Protein AF-A0A969XPC8-F1 (afdb_monomer)

Structure (mmCIF, N/CA/C/O backbone):
data_AF-A0A969XPC8-F1
#
_entry.id   AF-A0A969XPC8-F1
#
loop_
_atom_site.group_PDB
_atom_site.id
_atom_site.type_symbol
_atom_site.label_atom_id
_atom_site.label_alt_id
_atom_site.label_comp_id
_atom_site.label_asym_id
_atom_site.label_entity_id
_atom_site.label_seq_id
_atom_site.pdbx_PDB_ins_code
_atom_site.Cartn_x
_atom_site.Cartn_y
_atom_site.Cartn_z
_atom_site.occupancy
_atom_site.B_iso_or_equiv
_atom_site.auth_seq_id
_atom_site.auth_comp_id
_atom_site.auth_asym_id
_atom_site.auth_atom_id
_atom_site.pdbx_PDB_model_num
ATOM 1 N N . MET A 1 1 ? -9.403 -7.890 -17.486 1.00 43.25 1 MET A N 1
ATOM 2 C CA . MET A 1 1 ? -10.013 -6.846 -18.346 1.00 43.25 1 MET A CA 1
ATOM 3 C C . MET A 1 1 ? -9.196 -5.566 -18.208 1.00 43.25 1 MET A C 1
ATOM 5 O O . MET A 1 1 ? -8.615 -5.352 -17.155 1.00 43.25 1 MET A O 1
ATOM 9 N N . THR A 1 2 ? -9.080 -4.740 -19.251 1.00 42.78 2 THR A N 1
ATOM 10 C CA . THR A 1 2 ? -8.340 -3.467 -19.165 1.00 42.78 2 THR A CA 1
ATOM 11 C C . THR A 1 2 ? -9.312 -2.327 -18.900 1.00 42.78 2 THR A C 1
ATOM 13 O O . THR A 1 2 ? -10.214 -2.105 -19.703 1.00 42.78 2 THR A O 1
ATOM 16 N N . VAL A 1 3 ? -9.118 -1.600 -17.800 1.00 54.47 3 VAL A N 1
ATOM 17 C CA . VAL A 1 3 ? -9.907 -0.408 -17.456 1.00 54.47 3 VAL A CA 1
ATOM 18 C C . VAL A 1 3 ? -8.990 0.811 -17.534 1.00 54.47 3 VAL A C 1
ATOM 20 O O . VAL A 1 3 ? -7.872 0.789 -17.022 1.00 54.47 3 VAL A O 1
ATOM 23 N N . TRP A 1 4 ? -9.437 1.863 -18.218 1.00 44.00 4 TRP A N 1
ATOM 24 C CA . TRP A 1 4 ? -8.735 3.144 -18.246 1.00 44.00 4 TRP A CA 1
ATOM 25 C C . TRP A 1 4 ? -9.160 3.969 -17.032 1.00 44.00 4 TRP A C 1
ATOM 27 O O . TRP A 1 4 ? -10.349 4.238 -16.861 1.00 44.00 4 TRP A O 1
ATOM 37 N N . MET A 1 5 ? -8.203 4.364 -16.193 1.00 50.19 5 MET A N 1
ATOM 38 C CA . MET A 1 5 ? -8.463 5.230 -15.046 1.00 50.19 5 MET A CA 1
ATOM 39 C C . MET A 1 5 ? -7.825 6.602 -15.290 1.00 50.19 5 MET A C 1
ATOM 41 O O . MET A 1 5 ? -6.606 6.682 -15.469 1.00 50.19 5 MET A O 1
ATOM 45 N N . PRO A 1 6 ? -8.607 7.700 -15.279 1.00 39.56 6 PRO A N 1
ATOM 46 C CA . PRO A 1 6 ? -8.018 9.030 -15.317 1.00 39.56 6 PRO A CA 1
ATOM 47 C C . PRO A 1 6 ? -7.070 9.185 -14.118 1.00 39.56 6 PRO A C 1
ATOM 49 O O . PRO A 1 6 ? -7.451 8.849 -13.000 1.00 39.56 6 PRO A O 1
ATOM 52 N N . GLN A 1 7 ? -5.855 9.692 -14.368 1.00 48.03 7 GLN A N 1
ATOM 53 C CA . GLN A 1 7 ? -4.723 9.825 -13.422 1.00 48.03 7 GLN A CA 1
ATOM 54 C C . GLN A 1 7 ? -3.867 8.558 -13.189 1.00 48.03 7 GLN A C 1
ATOM 56 O O . GLN A 1 7 ? -2.806 8.670 -12.590 1.00 48.03 7 GLN A O 1
ATOM 61 N N . CYS A 1 8 ? -4.261 7.385 -13.705 1.00 45.06 8 CYS A N 1
ATOM 62 C CA . CYS A 1 8 ? -3.530 6.112 -13.537 1.00 45.06 8 CYS A CA 1
ATOM 63 C C . CYS A 1 8 ? -3.171 5.416 -14.861 1.00 45.06 8 CYS A C 1
ATOM 65 O O . CYS A 1 8 ? -2.749 4.265 -14.852 1.00 45.06 8 CYS A O 1
ATOM 67 N N . GLY A 1 9 ? -3.483 6.009 -16.014 1.00 57.56 9 GLY A N 1
ATOM 68 C CA . GLY A 1 9 ? -3.316 5.340 -17.304 1.00 57.56 9 GLY A CA 1
ATOM 69 C C . GLY A 1 9 ? -4.023 3.974 -17.389 1.00 57.56 9 GLY A C 1
ATOM 70 O O . GLY A 1 9 ? -5.213 3.838 -17.086 1.00 57.56 9 GLY A O 1
ATOM 71 N N . ARG A 1 10 ? -3.291 2.953 -17.857 1.00 53.56 10 ARG A N 1
ATOM 72 C CA . ARG A 1 10 ? -3.818 1.615 -18.169 1.00 53.56 10 ARG A CA 1
ATOM 73 C C . ARG A 1 10 ? -3.762 0.702 -16.940 1.00 53.56 10 ARG A C 1
ATOM 75 O O . ARG A 1 10 ? -2.682 0.479 -16.396 1.00 53.56 10 ARG A O 1
ATOM 82 N N . VAL A 1 11 ? -4.909 0.139 -16.550 1.00 57.69 11 VAL A N 1
ATOM 83 C CA . VAL A 1 11 ? -5.003 -0.857 -15.472 1.00 57.69 11 VAL A CA 1
ATOM 84 C C . VAL A 1 11 ? -5.184 -2.258 -16.051 1.00 57.69 11 VAL A C 1
ATOM 86 O O . VAL A 1 11 ? -6.058 -2.471 -16.895 1.00 57.69 11 VAL A O 1
ATOM 89 N N . HIS A 1 12 ? -4.386 -3.218 -15.586 1.00 61.59 12 HIS A N 1
ATOM 90 C CA . HIS A 1 12 ? -4.524 -4.638 -15.924 1.00 61.59 12 HIS A CA 1
ATOM 91 C C . HIS A 1 12 ? -4.857 -5.451 -14.670 1.00 61.59 12 HIS A C 1
ATOM 93 O O . HIS A 1 12 ? -4.221 -5.262 -13.638 1.00 61.59 12 HIS A O 1
ATOM 99 N N . ASP A 1 13 ? -5.828 -6.363 -14.742 1.00 59.22 13 ASP A N 1
ATOM 100 C CA . ASP A 1 13 ? -5.993 -7.370 -13.686 1.00 59.22 13 ASP A CA 1
ATOM 101 C C . ASP A 1 13 ? -4.754 -8.273 -13.675 1.00 59.22 13 ASP A C 1
ATOM 103 O O . ASP A 1 13 ? -4.367 -8.788 -14.726 1.00 59.22 13 ASP A O 1
ATOM 107 N N . ALA A 1 14 ? -4.124 -8.438 -12.513 1.00 62.00 14 ALA A N 1
ATOM 108 C CA . ALA A 1 14 ? -2.903 -9.224 -12.378 1.00 62.00 14 ALA A CA 1
ATOM 109 C C . ALA A 1 14 ? -3.122 -10.389 -11.417 1.00 62.00 14 ALA A C 1
ATOM 111 O O . ALA A 1 14 ? -2.658 -10.387 -10.277 1.00 62.00 14 ALA A O 1
ATOM 112 N N . THR A 1 15 ? -3.845 -11.394 -11.905 1.00 57.91 15 THR A N 1
ATOM 113 C CA . THR A 1 15 ? -4.055 -12.662 -11.199 1.00 57.91 15 THR A CA 1
ATOM 114 C C . THR A 1 15 ? -2.727 -13.360 -10.880 1.00 57.91 15 THR A C 1
ATOM 116 O O . THR A 1 15 ? -2.625 -14.022 -9.854 1.00 57.91 15 THR A O 1
ATOM 119 N N . ASP A 1 16 ? -1.688 -13.137 -11.693 1.00 59.22 16 ASP A N 1
ATOM 120 C CA . ASP A 1 16 ? -0.348 -13.700 -11.482 1.00 59.22 16 ASP A CA 1
ATOM 121 C C . ASP A 1 16 ? 0.283 -13.221 -10.161 1.00 59.22 16 ASP A C 1
ATOM 123 O O . ASP A 1 16 ? 0.895 -14.001 -9.441 1.00 59.22 16 ASP A O 1
ATOM 127 N N . VAL A 1 17 ? 0.056 -11.960 -9.768 1.00 61.50 17 VAL A N 1
ATOM 128 C CA . VAL A 1 17 ? 0.650 -11.394 -8.540 1.00 61.50 17 VAL A CA 1
ATOM 129 C C . VAL A 1 17 ? 0.060 -12.033 -7.280 1.00 61.50 17 VAL A C 1
ATOM 131 O O . VAL A 1 17 ? 0.755 -12.181 -6.282 1.00 61.50 17 VAL A O 1
ATOM 134 N N . LEU A 1 18 ? -1.205 -12.458 -7.326 1.00 63.59 18 LEU A N 1
ATOM 135 C CA . LEU A 1 18 ? -1.862 -13.129 -6.198 1.00 63.59 18 LEU A CA 1
ATOM 136 C C . LEU A 1 18 ? -1.283 -14.514 -5.898 1.00 63.59 18 LEU A C 1
ATOM 138 O O . LEU A 1 18 ? -1.453 -15.000 -4.784 1.00 63.59 18 LEU A O 1
ATOM 142 N N . SER A 1 19 ? -0.653 -15.159 -6.881 1.00 68.44 19 SER A N 1
ATOM 143 C CA . SER A 1 19 ? -0.138 -16.524 -6.719 1.00 68.44 19 SER A CA 1
ATOM 144 C C . SER A 1 19 ? 1.281 -16.545 -6.145 1.00 68.44 19 SER A C 1
ATOM 146 O O . SER A 1 19 ? 1.639 -17.496 -5.456 1.00 68.44 19 SER A O 1
ATOM 148 N N . ASP A 1 20 ? 2.059 -15.487 -6.396 1.00 79.19 20 ASP A N 1
ATOM 149 C CA . ASP A 1 20 ? 3.486 -15.417 -6.057 1.00 79.19 20 ASP A CA 1
ATOM 150 C C . ASP A 1 20 ? 3.800 -14.526 -4.840 1.00 79.19 20 ASP A C 1
ATOM 152 O O . ASP A 1 20 ? 4.912 -14.589 -4.311 1.00 79.19 20 ASP A O 1
ATOM 156 N N . VAL A 1 21 ? 2.847 -13.698 -4.392 1.00 86.50 21 VAL A N 1
ATOM 157 C CA . VAL A 1 21 ? 3.050 -12.717 -3.312 1.00 86.50 21 VAL A CA 1
ATOM 158 C C . VAL A 1 21 ? 2.128 -12.993 -2.132 1.00 86.50 21 VAL A C 1
ATOM 160 O O . VAL A 1 21 ? 0.905 -13.019 -2.258 1.00 86.50 21 VAL A O 1
ATOM 163 N N . GLU A 1 22 ? 2.717 -13.116 -0.948 1.00 91.12 22 GLU A N 1
ATOM 164 C CA . GLU A 1 22 ? 1.984 -13.152 0.312 1.00 91.12 22 GLU A CA 1
ATOM 165 C C . GLU A 1 22 ? 1.652 -11.724 0.777 1.00 91.12 22 GLU A C 1
ATOM 167 O O . GLU A 1 22 ? 2.543 -10.906 1.006 1.00 91.12 22 GLU A O 1
ATOM 172 N N . PHE A 1 23 ? 0.364 -11.409 0.938 1.00 91.88 23 PHE A N 1
ATOM 173 C CA . PHE A 1 23 ? -0.091 -10.088 1.380 1.00 91.88 23 PHE A CA 1
ATOM 174 C C . PHE A 1 23 ? -0.400 -10.067 2.877 1.00 91.88 23 PHE A C 1
ATOM 176 O O . PHE A 1 23 ? -1.347 -10.706 3.336 1.00 91.88 23 PHE A O 1
ATOM 183 N N . VAL A 1 24 ? 0.341 -9.252 3.628 1.00 94.12 24 VAL A N 1
ATOM 184 C CA . VAL A 1 24 ? 0.120 -9.050 5.065 1.00 94.12 24 VAL A CA 1
ATOM 185 C C . VAL A 1 24 ? -0.585 -7.714 5.270 1.00 94.12 24 VAL A C 1
ATOM 187 O O . VAL A 1 24 ? 0.048 -6.656 5.285 1.00 94.12 24 VAL A O 1
ATOM 190 N N . VAL A 1 25 ? -1.913 -7.761 5.411 1.00 94.19 25 VAL A N 1
ATOM 191 C CA . VAL A 1 25 ? -2.752 -6.569 5.614 1.00 94.19 25 VAL A CA 1
ATOM 192 C C . VAL A 1 25 ? -3.446 -6.620 6.979 1.00 94.19 25 VAL A C 1
ATOM 194 O O . VAL A 1 25 ? -4.408 -7.383 7.131 1.00 94.19 25 VAL A O 1
ATOM 197 N N . PRO A 1 26 ? -3.004 -5.803 7.951 1.00 93.31 26 PRO A N 1
ATOM 198 C CA . PRO A 1 26 ? -3.682 -5.645 9.235 1.00 93.31 26 PRO A CA 1
ATOM 199 C C . PRO A 1 26 ? -5.083 -5.025 9.099 1.00 93.31 26 PRO A C 1
ATOM 201 O O . PRO A 1 26 ? -5.356 -4.278 8.154 1.00 93.31 26 PRO A O 1
ATOM 204 N N . ASP A 1 27 ? -5.961 -5.293 10.066 1.00 93.06 27 ASP A N 1
ATOM 205 C CA . ASP A 1 27 ? -7.355 -4.823 10.037 1.00 93.06 27 ASP A CA 1
ATOM 206 C C . ASP A 1 27 ? -7.471 -3.293 10.039 1.00 93.06 27 ASP A C 1
ATOM 208 O O . ASP A 1 27 ? -8.286 -2.736 9.307 1.00 93.06 27 ASP A O 1
ATOM 212 N N . ASP A 1 28 ? -6.605 -2.590 10.773 1.00 93.75 28 ASP A N 1
ATOM 213 C CA . ASP A 1 28 ? -6.613 -1.123 10.824 1.00 93.75 28 ASP A CA 1
ATOM 214 C C . ASP A 1 28 ? -6.280 -0.483 9.464 1.00 93.75 28 ASP A C 1
ATOM 216 O O . ASP A 1 28 ? -6.818 0.571 9.116 1.00 93.75 28 ASP A O 1
ATOM 220 N N . VAL A 1 29 ? -5.443 -1.137 8.654 1.00 94.50 29 VAL A N 1
ATOM 221 C CA . VAL A 1 29 ? -5.184 -0.747 7.265 1.00 94.50 29 VAL A CA 1
ATOM 222 C C . VAL A 1 29 ? -6.423 -0.991 6.407 1.00 94.50 29 VAL A C 1
ATOM 224 O O . VAL A 1 29 ? -6.793 -0.103 5.634 1.00 94.50 29 VAL A O 1
ATOM 227 N N . ARG A 1 30 ? -7.094 -2.144 6.545 1.00 94.12 30 ARG A N 1
ATOM 228 C CA . ARG A 1 30 ? -8.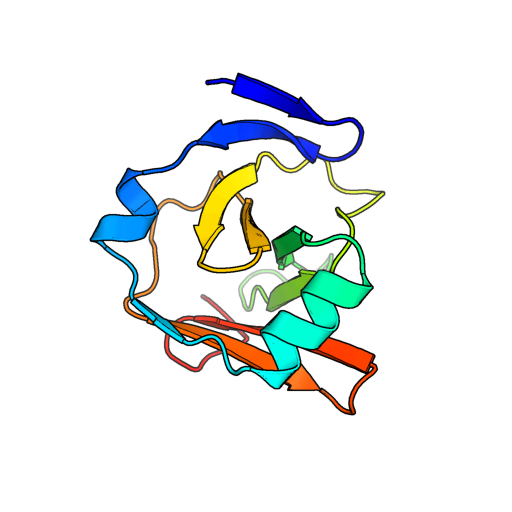322 -2.447 5.784 1.00 94.12 30 ARG A CA 1
ATOM 229 C C . ARG A 1 30 ? -9.418 -1.432 6.082 1.00 94.12 30 ARG A C 1
ATOM 231 O O . ARG A 1 30 ? -9.974 -0.849 5.153 1.00 94.12 30 ARG A O 1
ATOM 238 N N . GLU A 1 31 ? -9.676 -1.168 7.358 1.00 93.25 31 GLU A N 1
ATOM 239 C CA . GLU A 1 31 ? -10.650 -0.173 7.811 1.00 93.25 31 GLU A CA 1
ATOM 240 C C . GLU A 1 31 ? -10.310 1.223 7.286 1.00 93.25 31 GLU A C 1
ATOM 242 O O . GLU A 1 31 ? -11.175 1.925 6.755 1.00 93.25 31 GLU A O 1
ATOM 247 N N . PHE A 1 32 ? -9.036 1.620 7.377 1.00 94.06 32 PHE A N 1
ATOM 248 C CA . PHE A 1 32 ? -8.587 2.909 6.870 1.00 94.06 32 PHE A CA 1
ATOM 249 C C . PHE A 1 32 ? -8.809 3.028 5.358 1.00 94.06 32 PHE A C 1
ATOM 251 O O . PHE A 1 32 ? -9.333 4.042 4.897 1.00 94.06 32 PHE A O 1
ATOM 258 N N . VAL A 1 33 ? -8.445 2.013 4.571 1.00 94.62 33 VAL A N 1
ATOM 259 C CA . VAL A 1 33 ? -8.629 2.028 3.112 1.00 94.62 33 VAL A CA 1
ATOM 260 C C . VAL A 1 33 ? -10.114 2.028 2.748 1.00 94.62 33 VAL A C 1
ATOM 262 O O . VAL A 1 33 ? -10.525 2.816 1.892 1.00 94.62 33 VAL A O 1
ATOM 265 N N . ALA A 1 34 ? -10.934 1.222 3.424 1.00 92.88 34 ALA A N 1
ATOM 266 C CA . ALA A 1 34 ? -12.382 1.193 3.233 1.00 92.88 34 ALA A CA 1
ATOM 267 C C . ALA A 1 34 ? -13.008 2.576 3.481 1.00 92.88 34 ALA A C 1
ATOM 269 O O . ALA A 1 34 ? -13.729 3.090 2.622 1.00 92.88 34 ALA A O 1
ATOM 270 N N . ALA A 1 35 ? -12.637 3.238 4.582 1.00 93.06 35 ALA A N 1
ATOM 271 C CA . ALA A 1 35 ? -13.083 4.595 4.904 1.00 93.06 35 ALA A CA 1
ATOM 272 C C . ALA A 1 35 ? -12.655 5.650 3.862 1.00 93.06 35 ALA A C 1
ATOM 274 O O . ALA A 1 35 ? -13.275 6.708 3.759 1.00 93.06 35 ALA A O 1
ATOM 275 N N . HIS A 1 36 ? -11.621 5.365 3.063 1.00 92.94 36 HIS A N 1
ATOM 276 C CA . HIS A 1 36 ? -11.087 6.258 2.030 1.00 92.94 36 HIS A CA 1
ATOM 277 C C . HIS A 1 36 ? -11.438 5.827 0.596 1.00 92.94 36 HIS A C 1
ATOM 279 O O . HIS A 1 36 ? -10.815 6.291 -0.362 1.00 92.94 36 HIS A O 1
ATOM 285 N N . GLY A 1 37 ? -12.469 4.995 0.425 1.00 92.56 37 GLY A N 1
ATOM 286 C CA . GLY A 1 37 ? -13.002 4.625 -0.888 1.00 92.56 37 GLY A CA 1
ATOM 287 C C . GLY A 1 37 ? -12.482 3.298 -1.436 1.00 92.56 37 GLY A C 1
ATOM 288 O O . GLY A 1 37 ? -12.536 3.097 -2.651 1.00 92.56 37 GLY A O 1
ATOM 289 N N . GLY A 1 38 ? -11.973 2.426 -0.560 1.00 94.12 38 GLY A N 1
ATOM 290 C CA . GLY A 1 38 ? -11.740 1.006 -0.839 1.00 94.12 38 GLY A CA 1
ATOM 291 C C . GLY A 1 38 ? -10.615 0.719 -1.828 1.00 94.12 38 GLY A C 1
ATOM 292 O O . GLY A 1 38 ? -10.597 -0.351 -2.429 1.00 94.12 38 GLY A O 1
ATOM 293 N N . ARG A 1 39 ? -9.703 1.673 -2.042 1.00 94.81 39 ARG A N 1
ATOM 294 C CA . ARG A 1 39 ? -8.613 1.558 -3.017 1.00 94.81 39 ARG A CA 1
ATOM 295 C C . ARG A 1 39 ? -7.292 1.976 -2.398 1.00 94.81 39 ARG A C 1
ATOM 297 O O . ARG A 1 39 ? -7.222 3.014 -1.739 1.00 94.81 39 ARG A O 1
ATOM 304 N N . LEU A 1 40 ? -6.250 1.196 -2.650 1.00 94.50 40 LEU A N 1
ATOM 305 C CA . LEU A 1 40 ? -4.881 1.494 -2.248 1.00 94.50 40 LEU A CA 1
ATOM 306 C C . LEU A 1 40 ? -3.969 1.411 -3.468 1.00 94.50 40 LEU A C 1
ATOM 308 O O . LEU A 1 40 ? -3.955 0.407 -4.165 1.00 94.50 40 LEU A O 1
ATOM 312 N N . PHE A 1 41 ? -3.198 2.459 -3.713 1.00 92.88 41 PHE A N 1
ATOM 313 C CA . PHE A 1 41 ? -2.206 2.541 -4.775 1.00 92.88 41 PHE A CA 1
ATOM 314 C C . PHE A 1 41 ? -0.828 2.419 -4.153 1.00 92.88 41 PHE A C 1
ATOM 316 O O . PHE A 1 41 ? -0.542 3.130 -3.191 1.00 92.88 41 PHE A O 1
ATOM 323 N N . VAL A 1 42 ? 0.011 1.551 -4.708 1.00 91.69 42 VAL A N 1
ATOM 324 C CA . VAL A 1 42 ? 1.407 1.387 -4.310 1.00 91.69 42 VAL A CA 1
ATOM 325 C C . VAL A 1 42 ? 2.288 1.507 -5.534 1.00 91.69 42 VAL A C 1
ATOM 327 O O . VAL A 1 42 ? 2.050 0.853 -6.551 1.00 91.69 42 VAL A O 1
ATOM 330 N N . TRP A 1 43 ? 3.310 2.344 -5.440 1.00 89.50 43 TRP A N 1
ATOM 331 C CA . TRP A 1 43 ? 4.258 2.538 -6.522 1.00 89.50 43 TRP A CA 1
ATOM 332 C C . TRP A 1 43 ? 5.654 2.794 -5.997 1.00 89.50 43 TRP A C 1
ATOM 334 O O . TRP A 1 43 ? 5.870 3.171 -4.846 1.00 89.50 43 TRP A O 1
ATOM 344 N N . VAL A 1 44 ? 6.607 2.601 -6.894 1.00 84.19 44 VAL A N 1
ATOM 345 C CA . VAL A 1 44 ? 7.999 2.913 -6.643 1.00 84.19 44 VAL A CA 1
ATOM 346 C C . VAL A 1 44 ? 8.231 4.374 -6.996 1.00 84.19 44 VAL A C 1
ATOM 348 O O . VAL A 1 44 ? 7.938 4.824 -8.104 1.00 84.19 44 VAL A O 1
ATOM 351 N N . TRP A 1 45 ? 8.732 5.134 -6.033 1.00 80.44 45 TRP A N 1
ATOM 352 C CA . TRP A 1 45 ? 9.069 6.537 -6.188 1.00 80.44 45 TRP A CA 1
ATOM 353 C C . TRP A 1 45 ? 10.583 6.725 -6.138 1.00 80.44 45 TRP A C 1
ATOM 355 O O . TRP A 1 45 ? 11.249 6.289 -5.197 1.00 80.44 45 TRP A O 1
ATOM 365 N N . LEU A 1 46 ? 11.122 7.398 -7.156 1.00 73.62 46 LEU A N 1
ATOM 366 C CA . LEU A 1 46 ? 12.506 7.860 -7.178 1.00 73.62 46 LEU A CA 1
ATOM 367 C C . LEU A 1 46 ? 12.517 9.380 -6.993 1.00 73.62 46 LEU A C 1
ATOM 369 O O . LEU A 1 46 ? 11.935 10.095 -7.819 1.00 73.62 46 LEU A O 1
ATOM 373 N N . PRO A 1 47 ? 13.187 9.901 -5.954 1.00 66.50 47 PRO A N 1
ATOM 374 C CA . PRO A 1 47 ? 13.417 11.328 -5.851 1.00 66.50 47 PRO A CA 1
ATOM 375 C C . PRO A 1 47 ? 14.300 11.810 -7.019 1.00 66.50 47 PRO A C 1
ATOM 377 O O . PRO A 1 47 ? 15.304 11.167 -7.340 1.00 66.50 47 PRO A O 1
ATOM 380 N N . PRO A 1 48 ? 13.985 12.956 -7.647 1.00 67.38 48 PRO A N 1
ATOM 381 C CA . PRO A 1 48 ? 14.839 13.521 -8.684 1.00 67.38 48 PRO A CA 1
ATOM 382 C C . PRO A 1 48 ? 16.237 13.841 -8.130 1.00 67.38 48 PRO A C 1
ATOM 384 O O . PRO A 1 48 ? 16.368 14.437 -7.063 1.00 67.38 48 PRO A O 1
ATOM 387 N N . GLY A 1 49 ? 17.279 13.451 -8.871 1.00 67.38 49 GLY A N 1
ATOM 388 C CA . GLY A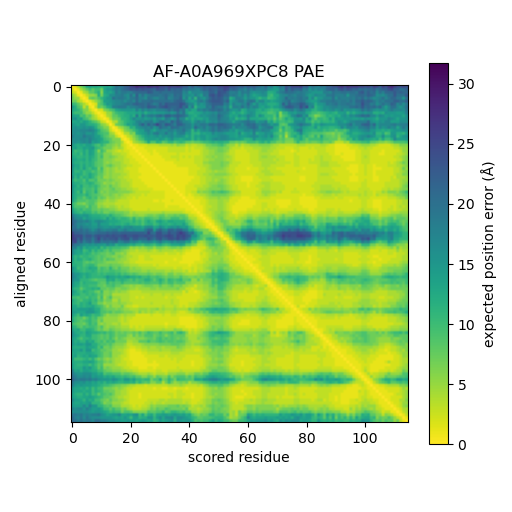 1 49 ? 18.684 13.693 -8.516 1.00 67.38 49 GLY A CA 1
ATOM 389 C C . GLY A 1 49 ? 19.355 12.600 -7.674 1.00 67.38 49 GLY A C 1
ATOM 390 O O . GLY A 1 49 ? 20.554 12.694 -7.429 1.00 67.38 49 GLY A O 1
ATOM 391 N N . LEU A 1 50 ? 18.625 11.555 -7.267 1.00 57.72 50 LEU A N 1
ATOM 392 C CA . LEU A 1 50 ? 19.175 10.399 -6.553 1.00 57.72 50 LEU A CA 1
ATOM 393 C C . LEU A 1 50 ? 19.276 9.187 -7.492 1.00 57.72 50 LEU A C 1
ATOM 395 O O . LEU A 1 50 ? 18.367 8.371 -7.609 1.00 57.72 50 LEU A O 1
ATOM 399 N N . THR A 1 51 ? 20.419 9.090 -8.171 1.00 56.66 51 THR A N 1
ATOM 400 C CA . THR A 1 51 ? 20.881 7.900 -8.906 1.00 56.66 51 THR A CA 1
ATOM 401 C C . THR A 1 51 ? 22.317 7.589 -8.476 1.00 56.66 51 THR A C 1
ATOM 403 O O . THR A 1 51 ? 23.132 8.512 -8.528 1.00 56.66 51 THR A O 1
ATOM 406 N N . PRO A 1 52 ? 22.679 6.344 -8.106 1.00 56.69 52 PRO A N 1
ATOM 407 C CA . PRO A 1 52 ? 21.878 5.121 -8.058 1.00 56.69 52 PRO A CA 1
ATOM 408 C C . PRO A 1 52 ? 21.501 4.778 -6.598 1.00 56.69 52 PRO A C 1
ATOM 410 O O . PRO A 1 52 ? 22.380 4.733 -5.748 1.00 56.69 52 PRO A O 1
ATOM 413 N N . VAL A 1 53 ? 20.236 4.441 -6.313 1.00 56.44 53 VAL A N 1
ATOM 414 C CA . VAL A 1 53 ? 19.745 3.881 -5.023 1.00 56.44 53 VAL A CA 1
ATOM 415 C C . VAL A 1 53 ? 19.425 4.906 -3.902 1.00 56.44 53 VAL A C 1
ATOM 417 O O . VAL A 1 53 ? 20.206 5.835 -3.691 1.00 56.44 53 VAL A O 1
ATOM 420 N N . PRO A 1 54 ? 18.332 4.730 -3.112 1.00 55.34 54 PRO A N 1
ATOM 421 C CA . PRO A 1 54 ? 17.241 3.743 -3.207 1.00 55.34 54 PRO A CA 1
ATOM 422 C C . PRO A 1 54 ? 15.916 4.301 -3.746 1.00 55.34 54 PRO A C 1
ATOM 424 O O . PRO A 1 54 ? 15.582 5.472 -3.556 1.00 55.34 54 PRO A O 1
ATOM 427 N N . CYS A 1 55 ? 15.121 3.415 -4.350 1.00 70.38 55 CYS A N 1
ATOM 428 C CA . CYS A 1 55 ? 13.737 3.708 -4.696 1.00 70.38 55 CYS A CA 1
ATOM 429 C C . CYS A 1 55 ? 12.844 3.441 -3.476 1.00 70.38 55 CYS A C 1
ATOM 431 O O . CYS A 1 55 ? 12.999 2.423 -2.799 1.00 70.38 55 CYS A O 1
ATOM 433 N N . MET A 1 56 ? 11.918 4.348 -3.178 1.00 79.06 56 MET A N 1
ATOM 434 C CA . MET A 1 56 ? 11.000 4.211 -2.047 1.00 79.06 56 MET A CA 1
ATOM 435 C C . MET A 1 56 ? 9.673 3.604 -2.487 1.00 79.06 56 MET A C 1
ATOM 437 O O . MET A 1 56 ? 9.147 3.964 -3.539 1.00 79.06 5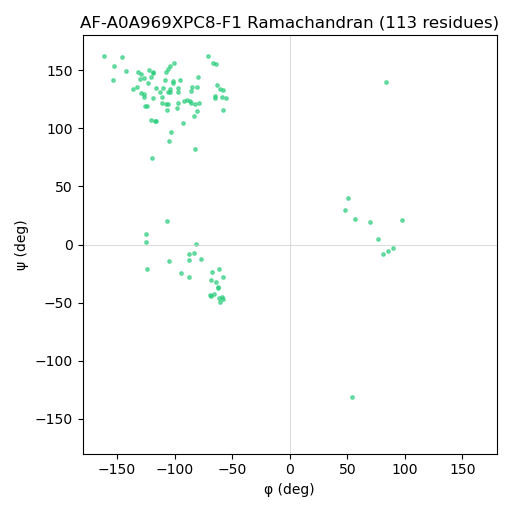6 MET A O 1
ATOM 441 N N . LEU A 1 57 ? 9.096 2.742 -1.653 1.00 87.50 57 LEU A N 1
ATOM 442 C CA . LEU A 1 57 ? 7.708 2.322 -1.806 1.00 87.50 57 LEU A CA 1
ATOM 443 C C . LEU A 1 57 ? 6.777 3.382 -1.222 1.00 87.50 57 LEU A C 1
ATOM 445 O O . LEU A 1 57 ? 6.754 3.647 -0.020 1.00 87.50 57 LEU A O 1
ATOM 449 N N . GLU A 1 58 ? 5.988 3.985 -2.097 1.00 89.44 58 GLU A N 1
ATOM 450 C CA . GLU A 1 58 ? 4.948 4.938 -1.749 1.00 89.44 58 GLU A CA 1
ATOM 451 C C . GLU A 1 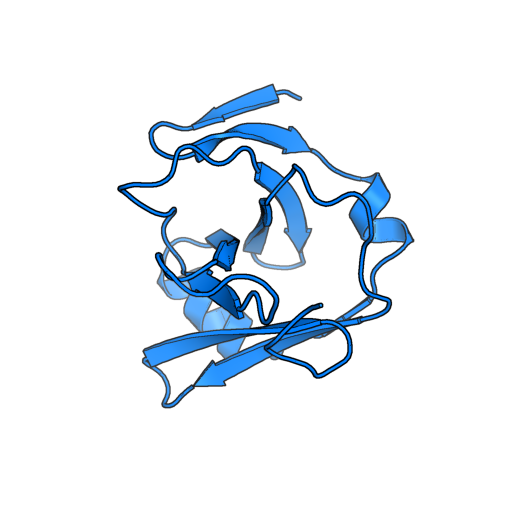58 ? 3.584 4.252 -1.790 1.00 89.44 58 GLU A C 1
ATOM 453 O O . GLU A 1 58 ? 3.317 3.439 -2.673 1.00 89.44 58 GLU A O 1
ATOM 458 N N . ALA A 1 59 ? 2.718 4.592 -0.833 1.00 92.62 59 ALA A N 1
ATOM 459 C CA . ALA A 1 59 ? 1.366 4.060 -0.742 1.00 92.62 59 ALA A CA 1
ATOM 460 C C . ALA A 1 59 ? 0.362 5.173 -0.421 1.00 92.62 59 ALA A C 1
ATOM 462 O O . ALA A 1 59 ? 0.587 6.000 0.470 1.00 92.62 59 ALA A O 1
ATOM 463 N N . ALA A 1 60 ? -0.758 5.196 -1.144 1.00 92.56 60 ALA A N 1
ATOM 464 C CA . ALA A 1 60 ? -1.810 6.191 -0.968 1.00 92.56 60 ALA A CA 1
ATOM 465 C C . A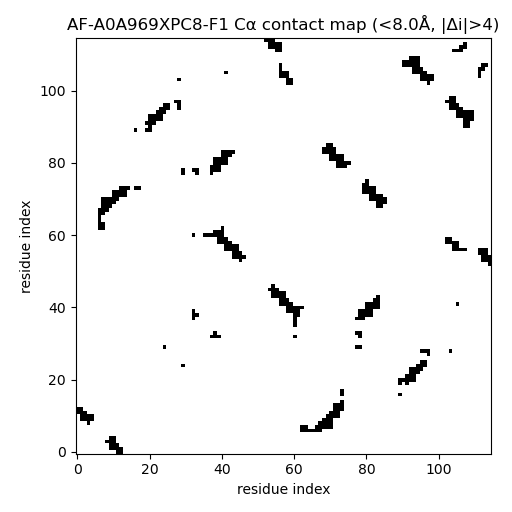LA A 1 60 ? -3.189 5.659 -1.373 1.00 92.56 60 ALA A C 1
ATOM 467 O O . ALA A 1 60 ? -3.317 4.813 -2.247 1.00 92.56 60 ALA A O 1
ATOM 468 N N . THR A 1 61 ? -4.251 6.208 -0.785 1.00 93.00 61 THR A N 1
ATOM 469 C CA . THR A 1 61 ? -5.648 5.851 -1.114 1.00 93.00 61 THR A CA 1
ATOM 470 C C . THR A 1 61 ? -6.180 6.557 -2.364 1.00 93.00 61 THR A C 1
ATOM 472 O O . THR A 1 61 ? -7.326 6.381 -2.775 1.00 93.00 61 THR A O 1
ATOM 475 N N . ARG A 1 62 ? -5.341 7.385 -2.989 1.00 89.75 62 ARG A N 1
ATOM 476 C CA . ARG A 1 62 ? -5.598 8.058 -4.259 1.00 89.75 62 ARG A CA 1
ATOM 477 C C . ARG A 1 62 ? -4.387 7.863 -5.164 1.00 89.75 62 ARG A C 1
ATOM 479 O O . ARG A 1 62 ? -3.271 7.802 -4.646 1.00 89.75 62 ARG A O 1
ATOM 486 N N . PRO A 1 63 ? -4.588 7.798 -6.484 1.00 85.31 63 PRO A N 1
ATOM 487 C CA . PRO A 1 63 ? -3.475 7.669 -7.404 1.00 85.31 63 PRO A CA 1
ATOM 488 C C . PRO A 1 63 ? -2.592 8.923 -7.406 1.00 85.31 63 PRO A C 1
ATOM 490 O O . PRO A 1 63 ? -3.059 10.015 -7.054 1.00 85.31 63 PRO A O 1
ATOM 493 N N . PRO A 1 64 ? -1.315 8.794 -7.799 1.00 82.81 64 PRO A N 1
ATOM 494 C CA . PRO A 1 64 ? -0.418 9.934 -7.890 1.00 82.81 64 PRO A CA 1
ATOM 495 C C . PRO A 1 64 ? -0.891 10.910 -8.977 1.00 82.81 64 PRO A C 1
ATOM 497 O O . PRO A 1 64 ? -1.068 10.549 -10.131 1.00 82.81 64 PRO A O 1
ATOM 500 N N . SER A 1 65 ? -1.058 12.185 -8.624 1.00 77.62 65 SER A N 1
ATOM 501 C CA . SER A 1 65 ? -1.635 13.197 -9.527 1.00 77.62 65 SER A CA 1
ATOM 502 C C . SER A 1 65 ? -0.684 13.722 -10.609 1.00 77.62 65 SER A C 1
ATOM 504 O O . SER A 1 65 ? -1.123 14.422 -11.517 1.00 77.62 65 SER A O 1
ATOM 506 N N . ARG A 1 66 ? 0.619 13.440 -10.499 1.00 74.00 66 ARG A N 1
ATOM 507 C CA . ARG A 1 66 ? 1.676 13.970 -11.384 1.00 74.00 66 ARG A CA 1
ATOM 508 C C . ARG A 1 66 ? 2.536 12.884 -12.031 1.00 74.00 66 ARG A C 1
ATOM 510 O O . ARG A 1 66 ? 3.566 13.206 -12.612 1.00 74.00 66 ARG A O 1
ATOM 517 N N . LEU A 1 67 ? 2.154 11.616 -11.887 1.00 72.38 67 LEU A N 1
ATOM 518 C CA . LEU A 1 67 ? 2.893 10.485 -12.439 1.00 72.38 67 LEU A CA 1
ATOM 519 C C . LEU A 1 67 ? 1.942 9.658 -13.299 1.00 72.38 67 LEU A C 1
ATOM 521 O O . LEU A 1 67 ? 0.952 9.133 -12.799 1.00 72.38 67 LEU A O 1
ATOM 525 N N . GLU A 1 68 ? 2.253 9.533 -14.586 1.00 77.12 68 GLU A N 1
ATOM 526 C CA . GLU A 1 68 ? 1.543 8.625 -15.485 1.00 77.12 68 GLU A CA 1
ATOM 527 C C . GLU A 1 68 ? 2.106 7.211 -15.312 1.00 77.12 68 GLU A C 1
ATOM 529 O O . GLU A 1 68 ? 2.995 6.777 -16.041 1.00 77.12 68 GLU A O 1
ATOM 534 N N . LEU A 1 69 ? 1.624 6.503 -14.291 1.00 79.38 69 LEU A N 1
ATOM 535 C CA . LEU A 1 69 ? 2.024 5.126 -13.999 1.00 79.38 69 LEU A CA 1
ATOM 536 C C . LEU A 1 69 ? 0.956 4.165 -14.487 1.00 79.38 69 LEU A C 1
ATOM 538 O O . LEU A 1 69 ? -0.215 4.430 -14.274 1.00 79.38 69 LEU A O 1
ATOM 542 N N . ALA A 1 70 ? 1.346 3.037 -15.077 1.00 81.62 70 ALA A N 1
ATOM 543 C CA . ALA A 1 70 ? 0.425 1.925 -15.286 1.00 81.62 70 ALA A CA 1
ATOM 544 C C . ALA A 1 70 ? 0.269 1.142 -13.979 1.00 81.62 70 ALA A C 1
ATOM 546 O O . ALA A 1 70 ? 1.247 0.962 -13.256 1.00 81.62 70 ALA A O 1
ATOM 547 N N . PHE A 1 71 ? -0.927 0.628 -13.696 1.00 84.81 71 PHE A N 1
ATOM 548 C CA . PHE A 1 71 ? -1.177 -0.159 -12.488 1.00 84.81 71 PHE A CA 1
ATOM 549 C C . PHE A 1 71 ? -1.703 -1.557 -12.812 1.00 84.81 71 PHE A C 1
ATOM 551 O O . PHE A 1 71 ? -2.401 -1.798 -13.795 1.00 84.81 71 PHE A O 1
ATOM 558 N N . ARG A 1 72 ? -1.378 -2.497 -11.940 1.00 86.25 72 ARG A N 1
ATOM 559 C CA . ARG A 1 72 ? -1.909 -3.847 -11.883 1.00 86.25 72 ARG A CA 1
ATOM 560 C C . ARG A 1 72 ? -2.868 -3.931 -10.709 1.00 86.25 72 ARG A C 1
ATOM 562 O O . ARG A 1 72 ? -2.472 -3.655 -9.579 1.00 86.25 72 ARG A O 1
ATOM 569 N N . ARG A 1 73 ? -4.125 -4.279 -10.974 1.00 88.75 73 ARG A N 1
ATOM 570 C CA . ARG A 1 73 ? -5.139 -4.429 -9.931 1.00 88.75 73 ARG A CA 1
ATOM 571 C C . ARG A 1 73 ? -5.079 -5.832 -9.338 1.00 88.75 73 ARG A C 1
ATOM 573 O O . ARG A 1 73 ? -5.082 -6.825 -10.066 1.00 88.75 73 ARG A O 1
ATOM 580 N N . VAL A 1 74 ? -5.077 -5.872 -8.015 1.00 88.50 74 VAL A N 1
ATOM 581 C CA . VAL A 1 74 ? -5.109 -7.046 -7.155 1.00 88.50 74 VAL A CA 1
ATOM 582 C C . VAL A 1 74 ? -6.316 -6.890 -6.234 1.00 88.50 74 VAL A C 1
ATOM 584 O O . VAL A 1 74 ? -6.414 -5.921 -5.483 1.00 88.50 74 VAL A O 1
ATOM 587 N N . ASN A 1 75 ? -7.260 -7.826 -6.306 1.00 88.06 75 ASN A N 1
ATOM 588 C CA . ASN A 1 75 ? -8.407 -7.827 -5.401 1.00 88.06 75 ASN A CA 1
ATOM 589 C C . ASN A 1 75 ? -7.988 -8.505 -4.099 1.00 88.06 75 ASN A C 1
ATO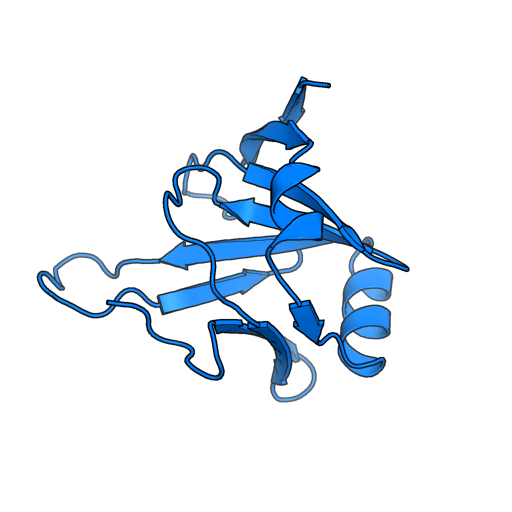M 591 O O . ASN A 1 75 ? -7.749 -9.712 -4.087 1.00 88.06 75 ASN A O 1
ATOM 595 N N . LEU A 1 76 ? -7.883 -7.725 -3.026 1.00 87.00 76 LEU A N 1
ATOM 596 C CA . LEU A 1 76 ? -7.673 -8.239 -1.680 1.00 87.00 76 LEU A CA 1
ATOM 597 C C . LEU A 1 76 ? -9.007 -8.238 -0.938 1.00 87.00 76 LEU A C 1
ATOM 599 O O . LEU A 1 76 ? -9.926 -7.492 -1.277 1.00 87.00 76 LEU A O 1
ATOM 603 N N . ASP A 1 77 ? -9.128 -9.091 0.074 1.00 83.38 77 ASP A N 1
ATOM 604 C CA . ASP A 1 77 ? -10.366 -9.163 0.847 1.00 83.38 77 ASP A CA 1
ATOM 605 C C . ASP A 1 77 ? -10.694 -7.785 1.474 1.00 83.38 77 ASP A C 1
ATOM 607 O O . ASP A 1 77 ? -9.922 -7.221 2.248 1.00 83.38 77 ASP A O 1
ATOM 611 N N . GLY A 1 78 ? -11.801 -7.169 1.070 1.00 84.62 78 GLY A N 1
ATOM 612 C CA . GLY A 1 78 ? -12.224 -5.855 1.567 1.00 84.62 78 GLY A CA 1
ATOM 613 C C . GLY A 1 78 ? -11.644 -4.600 0.888 1.00 84.62 78 GLY A C 1
ATOM 614 O O . GLY A 1 78 ? -12.122 -3.514 1.212 1.00 84.62 78 GLY A O 1
ATOM 615 N N . PHE A 1 79 ? -10.690 -4.679 -0.054 1.00 92.00 79 PHE A N 1
ATOM 616 C CA . PHE A 1 79 ? -10.284 -3.514 -0.870 1.00 92.00 79 PHE A CA 1
ATOM 617 C C . PHE A 1 79 ? -9.533 -3.882 -2.162 1.00 92.00 79 PHE A C 1
ATOM 619 O O . PHE A 1 79 ? -8.977 -4.967 -2.315 1.00 92.00 79 PHE A O 1
ATOM 626 N N . GLU A 1 80 ? -9.467 -2.935 -3.098 1.00 92.81 80 GLU A N 1
ATOM 627 C CA . GLU A 1 80 ? -8.677 -3.072 -4.322 1.00 92.81 80 GLU A CA 1
ATOM 628 C C . GLU A 1 80 ? -7.265 -2.494 -4.134 1.00 92.81 80 GLU A C 1
ATOM 630 O O . GLU A 1 80 ? -7.092 -1.309 -3.828 1.00 92.81 80 GLU A O 1
ATOM 635 N N . LEU A 1 81 ? -6.246 -3.316 -4.370 1.00 92.06 81 LEU A N 1
ATOM 636 C CA . LEU A 1 81 ? -4.847 -2.910 -4.396 1.00 92.06 81 LEU A CA 1
ATOM 637 C C . LEU A 1 81 ? -4.398 -2.667 -5.843 1.00 92.06 81 LEU A C 1
ATOM 639 O O . LEU A 1 81 ? -4.610 -3.491 -6.724 1.00 92.06 81 LEU A O 1
ATOM 643 N N . TYR A 1 82 ? -3.747 -1.538 -6.089 1.00 91.69 82 TYR A N 1
ATOM 644 C CA . TYR A 1 82 ? -3.200 -1.138 -7.379 1.00 91.69 82 TYR A CA 1
ATOM 645 C C . TYR A 1 82 ? -1.685 -1.049 -7.246 1.00 91.69 82 TYR A C 1
ATOM 647 O O . TYR A 1 82 ? -1.164 -0.115 -6.641 1.00 91.69 82 TYR A O 1
ATOM 655 N N . LEU A 1 83 ? -0.978 -2.022 -7.809 1.00 88.81 83 LEU A N 1
ATOM 656 C CA . LEU A 1 83 ? 0.480 -2.096 -7.798 1.00 88.81 83 LEU A CA 1
ATOM 657 C C . LEU A 1 83 ? 1.041 -1.531 -9.094 1.00 88.81 83 LEU A C 1
ATOM 659 O O . LEU A 1 83 ? 0.543 -1.847 -10.168 1.00 88.81 83 LEU A O 1
ATOM 663 N N . GLU A 1 84 ? 2.070 -0.701 -9.024 1.00 86.56 84 GLU A N 1
ATOM 664 C CA . GLU A 1 84 ? 2.716 -0.152 -10.216 1.00 86.56 84 GLU A CA 1
ATOM 665 C C . GLU A 1 84 ? 3.191 -1.279 -11.159 1.00 86.56 84 GLU A C 1
ATOM 667 O O . GLU A 1 84 ? 3.825 -2.257 -10.763 1.00 86.56 84 GLU A O 1
ATOM 672 N N . GLY A 1 85 ? 2.757 -1.201 -12.415 1.00 74.25 85 GLY A N 1
ATOM 673 C CA . GLY A 1 85 ? 2.685 -2.338 -13.326 1.00 74.25 85 GLY A CA 1
ATOM 674 C C . GLY A 1 85 ? 3.956 -2.617 -14.120 1.00 74.25 85 GLY A C 1
ATOM 675 O O . GLY A 1 85 ? 4.003 -3.653 -14.795 1.00 74.25 85 GLY A O 1
ATOM 676 N N . THR A 1 86 ? 4.963 -1.737 -14.067 1.00 73.75 86 THR A N 1
ATOM 677 C CA . THR A 1 86 ? 6.247 -1.943 -14.758 1.00 73.75 86 THR A CA 1
ATOM 678 C C . THR A 1 86 ? 7.224 -2.811 -13.967 1.00 73.75 86 THR A C 1
ATOM 680 O O . THR A 1 86 ? 8.238 -3.244 -14.522 1.00 73.75 86 THR A O 1
ATOM 683 N N . GLN A 1 87 ? 6.887 -3.150 -12.717 1.00 75.12 87 GLN A N 1
ATOM 684 C CA . GLN A 1 87 ? 7.677 -4.061 -11.899 1.00 75.12 87 GLN A CA 1
ATOM 685 C C . GLN A 1 87 ? 7.826 -5.432 -12.572 1.00 75.12 87 GLN A C 1
ATOM 687 O O . GLN A 1 87 ? 6.855 -6.066 -13.003 1.00 75.12 87 GLN A O 1
ATOM 692 N N . ARG A 1 88 ? 9.087 -5.864 -12.695 1.00 73.81 88 ARG A N 1
ATOM 693 C CA . ARG A 1 88 ? 9.477 -7.157 -13.283 1.00 73.81 88 ARG A CA 1
ATOM 694 C C . ARG A 1 88 ? 9.664 -8.248 -12.239 1.00 73.81 88 ARG A C 1
ATOM 696 O O . ARG A 1 88 ? 9.570 -9.422 -12.577 1.00 73.81 88 ARG A O 1
ATOM 703 N N . ILE A 1 89 ? 9.954 -7.847 -11.009 1.00 76.25 89 ILE A N 1
ATOM 704 C CA . ILE A 1 89 ? 10.119 -8.725 -9.858 1.00 76.25 89 ILE A CA 1
ATOM 705 C C . ILE A 1 89 ? 9.068 -8.359 -8.820 1.00 76.25 89 ILE A C 1
ATOM 707 O O . ILE A 1 89 ? 8.688 -7.193 -8.703 1.00 76.25 89 ILE A O 1
ATOM 711 N N . TRP A 1 90 ? 8.620 -9.363 -8.080 1.00 83.06 90 TRP A N 1
ATOM 712 C CA . TRP A 1 90 ? 7.703 -9.194 -6.965 1.00 83.06 90 TRP A CA 1
ATOM 713 C C . TRP A 1 90 ? 8.365 -9.686 -5.681 1.00 83.06 90 TRP A C 1
ATOM 715 O O . TRP A 1 90 ? 9.211 -10.585 -5.735 1.00 83.06 90 TRP A O 1
ATOM 725 N N . PRO A 1 91 ? 8.039 -9.081 -4.529 1.00 86.94 91 PRO A N 1
ATOM 726 C CA . PRO A 1 91 ? 8.545 -9.557 -3.258 1.00 86.94 91 PRO A CA 1
ATOM 727 C C . PRO A 1 91 ? 7.882 -10.892 -2.911 1.00 86.94 91 PRO A C 1
ATOM 729 O O . PRO A 1 91 ? 6.818 -11.226 -3.425 1.00 86.94 91 PRO A O 1
ATOM 732 N N . ARG A 1 92 ? 8.483 -11.629 -1.980 1.00 88.75 92 ARG A N 1
ATOM 733 C CA . ARG A 1 92 ? 7.830 -12.799 -1.395 1.00 88.75 92 ARG A CA 1
ATOM 734 C C . ARG A 1 92 ? 6.657 -12.365 -0.521 1.00 88.75 92 ARG A C 1
ATOM 736 O O . ARG A 1 92 ? 5.594 -12.972 -0.584 1.00 88.75 92 ARG A O 1
ATOM 743 N N . THR A 1 93 ? 6.862 -11.320 0.276 1.00 90.81 93 THR A N 1
ATOM 744 C CA . THR A 1 93 ? 5.838 -10.731 1.138 1.00 90.81 93 THR A CA 1
ATOM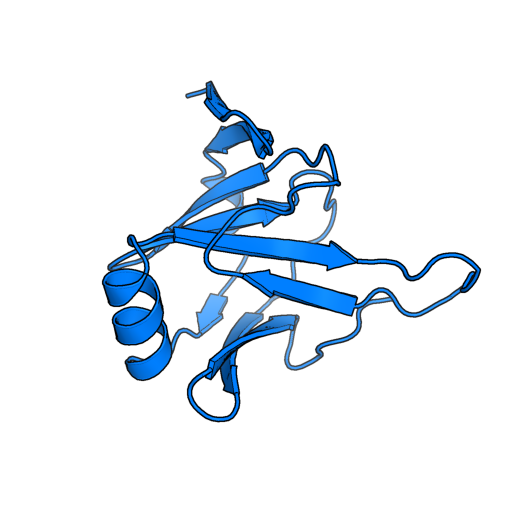 745 C C . THR A 1 93 ? 5.659 -9.252 0.828 1.00 90.81 93 THR A C 1
ATOM 747 O O . THR A 1 93 ? 6.623 -8.514 0.610 1.00 90.81 93 THR A O 1
ATOM 750 N N . MET A 1 94 ? 4.407 -8.811 0.814 1.00 92.12 94 MET A N 1
ATOM 751 C CA . MET A 1 94 ? 4.041 -7.410 0.710 1.00 92.12 94 MET A CA 1
ATOM 752 C C . MET A 1 94 ? 3.224 -7.012 1.932 1.00 92.12 94 MET A C 1
ATOM 754 O O . MET A 1 94 ? 2.069 -7.418 2.090 1.00 92.12 94 MET A O 1
ATOM 758 N N . GLU A 1 95 ? 3.852 -6.243 2.815 1.00 94.19 95 GLU A N 1
ATOM 759 C CA . GLU A 1 95 ? 3.286 -5.872 4.106 1.00 94.19 95 GLU A CA 1
ATOM 760 C C . GLU A 1 95 ? 2.809 -4.421 4.130 1.00 94.19 95 GLU A C 1
ATOM 762 O O . GLU A 1 95 ? 3.361 -3.545 3.459 1.00 94.19 95 GLU A O 1
ATOM 767 N N . PHE A 1 96 ? 1.796 -4.156 4.955 1.00 94.62 96 PHE A N 1
ATOM 768 C CA . PHE A 1 96 ? 1.235 -2.822 5.130 1.00 94.62 96 PHE A CA 1
ATOM 769 C C . PHE A 1 96 ? 1.135 -2.437 6.598 1.00 94.62 96 PHE A C 1
ATOM 771 O O . PHE A 1 96 ? 0.849 -3.270 7.455 1.00 94.62 96 PHE A O 1
ATOM 778 N N . ALA A 1 97 ? 1.315 -1.149 6.882 1.00 94.00 97 ALA A N 1
ATOM 779 C CA . ALA A 1 97 ? 1.121 -0.603 8.219 1.00 94.00 97 ALA A CA 1
ATOM 780 C C . ALA A 1 97 ? 0.497 0.790 8.172 1.00 94.00 97 ALA A C 1
ATOM 782 O O .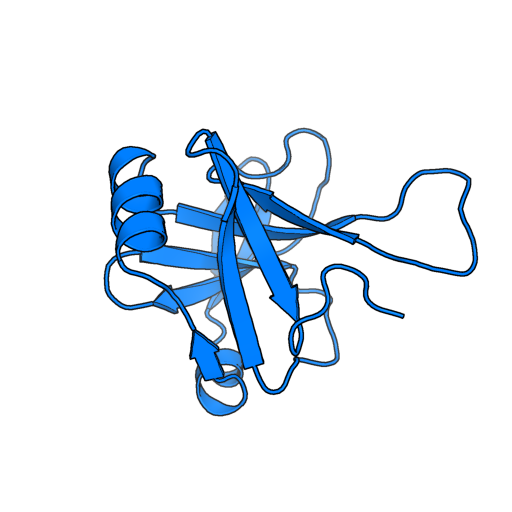 ALA A 1 97 ? 0.738 1.571 7.250 1.00 94.00 97 ALA A O 1
ATOM 783 N N . LEU A 1 98 ? -0.278 1.135 9.197 1.00 93.69 98 LEU A N 1
ATOM 784 C CA . LEU A 1 98 ? -0.850 2.466 9.329 1.00 93.69 98 LEU A CA 1
ATOM 785 C C . LEU A 1 98 ? 0.066 3.370 10.166 1.00 93.69 98 LEU A C 1
ATOM 787 O O . LEU A 1 98 ? 0.099 3.320 11.398 1.00 93.69 98 LEU A O 1
ATOM 791 N N . ARG A 1 99 ? 0.791 4.282 9.514 1.00 87.44 99 ARG A N 1
ATOM 792 C CA . ARG A 1 99 ? 1.672 5.222 10.213 1.00 87.44 99 ARG A CA 1
ATOM 793 C C . ARG A 1 99 ? 0.884 6.369 10.829 1.00 87.44 99 ARG A C 1
ATOM 795 O O . ARG A 1 99 ? 0.217 7.148 10.141 1.00 87.44 99 ARG A O 1
ATOM 802 N N . ARG A 1 100 ? 1.009 6.509 12.156 1.00 84.25 100 ARG A N 1
ATOM 803 C CA . ARG A 1 100 ? 0.391 7.579 12.971 1.00 84.25 100 ARG A CA 1
ATOM 804 C C . ARG A 1 100 ? -1.108 7.782 12.677 1.00 84.25 100 ARG A C 1
ATOM 806 O O . ARG A 1 100 ? -1.591 8.903 12.793 1.00 84.25 100 ARG A O 1
ATOM 813 N N . LYS A 1 101 ? -1.826 6.728 12.261 1.00 74.81 101 LYS A N 1
ATOM 814 C CA . LYS A 1 101 ? -3.246 6.766 11.853 1.00 74.81 101 LYS A CA 1
ATOM 815 C C . LYS A 1 101 ? -3.593 7.740 10.717 1.00 74.81 101 LYS A C 1
ATOM 817 O O . LYS A 1 101 ? -4.736 8.169 10.602 1.00 74.81 101 LYS A O 1
ATOM 822 N N . ARG A 1 102 ? -2.618 8.139 9.896 1.00 83.94 102 ARG A N 1
ATOM 823 C CA . ARG A 1 102 ? -2.823 9.172 8.861 1.00 83.94 102 ARG A CA 1
ATOM 824 C C . ARG A 1 102 ? -2.472 8.725 7.453 1.00 83.94 102 ARG A C 1
ATOM 826 O O . ARG A 1 102 ? -2.917 9.361 6.502 1.00 83.94 102 ARG A O 1
ATOM 833 N N . ARG A 1 103 ? -1.644 7.692 7.314 1.00 88.19 103 ARG A N 1
ATOM 834 C CA . ARG A 1 103 ? -1.150 7.222 6.022 1.00 88.19 103 ARG A CA 1
ATOM 835 C C .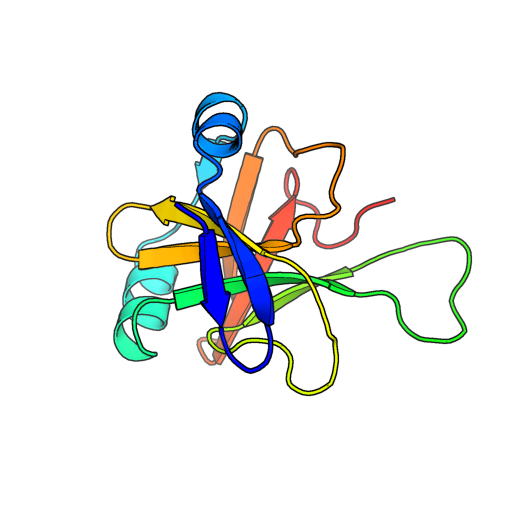 ARG A 1 103 ? -0.796 5.742 6.105 1.00 88.19 103 ARG A C 1
ATOM 837 O O . ARG A 1 103 ? -0.245 5.307 7.112 1.00 88.19 103 ARG A O 1
ATOM 844 N N . VAL A 1 104 ? -1.089 5.011 5.036 1.00 93.31 104 VAL A N 1
ATOM 845 C CA . VAL A 1 104 ? -0.630 3.633 4.843 1.00 93.31 104 VAL A CA 1
ATOM 846 C C . VAL A 1 104 ? 0.814 3.654 4.344 1.00 93.31 104 VAL A C 1
ATOM 848 O O . VAL A 1 104 ? 1.168 4.449 3.473 1.00 93.31 104 VAL A O 1
ATOM 851 N N . GLU A 1 105 ? 1.645 2.795 4.913 1.00 93.69 105 GLU A N 1
ATOM 852 C CA . GLU A 1 105 ? 2.980 2.464 4.427 1.00 93.69 105 GLU A CA 1
ATOM 853 C C . GLU A 1 105 ? 2.960 1.062 3.825 1.00 93.69 105 GLU A C 1
ATOM 855 O O . GLU A 1 105 ? 2.179 0.212 4.257 1.00 93.69 105 GLU A O 1
ATOM 860 N N . ALA A 1 106 ? 3.802 0.852 2.817 1.00 92.62 106 ALA A N 1
ATOM 861 C CA . ALA A 1 106 ? 3.991 -0.432 2.163 1.00 92.62 106 ALA A CA 1
ATOM 862 C C . ALA A 1 106 ? 5.450 -0.866 2.304 1.00 92.62 106 ALA A C 1
ATOM 864 O O . ALA A 1 106 ? 6.366 -0.038 2.237 1.00 92.62 106 ALA A O 1
ATOM 865 N N . TYR A 1 107 ? 5.642 -2.168 2.470 1.00 91.44 107 TYR A N 1
ATOM 866 C CA . TYR A 1 107 ? 6.942 -2.801 2.599 1.00 91.44 107 TYR A CA 1
ATOM 867 C C . TYR A 1 107 ? 7.033 -3.980 1.627 1.00 91.44 107 TYR A C 1
ATOM 869 O O . TYR A 1 107 ? 6.051 -4.675 1.368 1.00 91.44 107 TYR A O 1
ATOM 877 N N . TRP A 1 108 ? 8.216 -4.166 1.053 1.00 90.19 108 TRP A N 1
ATOM 878 C CA . TRP A 1 108 ? 8.598 -5.347 0.287 1.00 90.19 108 TRP A CA 1
ATOM 879 C C . TRP A 1 108 ? 9.554 -6.171 1.130 1.00 90.19 108 TRP A C 1
ATOM 881 O O . TRP A 1 108 ? 10.659 -5.711 1.422 1.00 90.19 108 TRP A O 1
ATOM 891 N N . ASN A 1 109 ? 9.159 -7.388 1.504 1.00 89.06 109 ASN A N 1
ATOM 892 C CA . ASN A 1 109 ? 9.954 -8.255 2.377 1.00 89.06 109 ASN A CA 1
ATOM 893 C C . ASN A 1 109 ? 10.411 -7.526 3.661 1.00 89.06 109 ASN A C 1
ATOM 895 O O . ASN A 1 109 ? 11.573 -7.628 4.062 1.00 89.06 109 ASN A O 1
ATOM 899 N N . GLY A 1 110 ? 9.533 -6.708 4.250 1.00 87.50 110 GLY A N 1
ATOM 900 C CA . GLY A 1 110 ? 9.833 -5.881 5.424 1.00 87.50 110 GLY A CA 1
ATOM 901 C C . GLY A 1 110 ? 10.657 -4.609 5.163 1.00 87.50 110 GLY A C 1
ATOM 902 O O . GLY A 1 110 ? 11.002 -3.907 6.114 1.00 87.50 110 GLY A O 1
ATOM 903 N N . MET A 1 111 ? 10.971 -4.269 3.907 1.00 84.25 111 MET A N 1
ATOM 904 C CA . MET A 1 111 ? 11.759 -3.083 3.542 1.00 84.25 111 MET A CA 1
ATOM 905 C C . MET A 1 111 ? 10.910 -2.017 2.841 1.00 84.25 111 MET A C 1
ATOM 907 O O . MET A 1 111 ? 10.153 -2.311 1.924 1.00 84.25 111 MET A O 1
ATOM 911 N N . THR A 1 112 ? 11.057 -0.749 3.243 1.00 75.00 112 THR A N 1
ATOM 912 C CA . THR A 1 112 ? 10.394 0.396 2.574 1.00 75.00 112 THR A CA 1
ATOM 913 C C . THR A 1 112 ? 11.219 0.961 1.407 1.00 75.00 112 THR A C 1
ATOM 915 O O . THR A 1 112 ? 10.711 1.720 0.581 1.00 75.00 112 THR A O 1
ATOM 918 N N . TRP A 1 113 ? 12.492 0.572 1.320 1.00 64.75 113 TRP A N 1
ATOM 919 C CA . TRP A 1 113 ? 13.381 0.849 0.198 1.00 64.75 113 TRP A CA 1
ATOM 920 C C . TRP A 1 113 ? 13.643 -0.429 -0.584 1.00 64.75 113 TRP A C 1
ATOM 922 O O . TRP A 1 113 ? 13.824 -1.502 -0.009 1.00 64.75 113 TRP A O 1
ATOM 932 N N . ILE A 1 114 ? 13.705 -0.290 -1.899 1.00 64.62 114 ILE A N 1
ATOM 933 C CA . ILE A 1 114 ? 14.030 -1.374 -2.817 1.00 64.62 114 ILE A CA 1
ATOM 934 C C . ILE A 1 114 ? 15.192 -0.926 -3.711 1.00 64.62 114 ILE A C 1
ATOM 936 O O . ILE A 1 114 ? 15.313 0.262 -4.042 1.00 64.62 114 ILE A O 1
ATOM 940 N N . VAL A 1 115 ? 16.081 -1.868 -4.031 1.00 56.34 115 VAL A N 1
ATOM 941 C CA . VAL A 1 115 ? 17.293 -1.663 -4.843 1.00 56.34 115 VAL A CA 1
ATOM 942 C C . VAL A 1 115 ? 17.148 -2.402 -6.158 1.00 56.34 115 VAL A C 1
ATOM 944 O O . VAL A 1 115 ? 16.720 -3.576 -6.104 1.00 56.34 115 VAL A O 1
#

Mean predicted aligned error: 7.52 Å

Radius of gyration: 13.48 Å; Cα contacts (8 Å, |Δi|>4): 230; chains: 1; bounding box: 35×30×32 Å

Solvent-accessible surface area (backbone atoms only — not comparable to full-atom values): 6517 Å² total; per-residue (Å²): 110,80,51,81,40,92,58,32,47,54,32,37,64,36,72,70,55,66,76,66,36,46,75,47,72,49,66,72,45,49,54,52,30,42,77,54,72,28,28,40,32,36,38,80,44,68,63,88,91,61,80,84,71,66,32,33,48,43,42,36,58,56,68,55,88,89,47,90,43,41,27,26,40,39,86,48,95,80,35,40,36,30,37,48,50,83,64,88,73,78,48,64,31,40,36,49,47,57,51,90,84,76,45,54,43,39,22,48,67,85,30,49,59,50,128

pLDDT: mean 79.31, std 15.21, range [39.56, 94.81]

Foldseek 3Di:
DWDQDVLAGIEAACPVLVVQEAEAEDPLNLVLLLVLPQEKEWEWADDPPDPDDWTFIDMDSDHDNPDHFHWHWDDDVNGIYTYGDVDPDAARYWYWDQPVVPGIQIARVNHRIDD

Secondary structure (DSSP, 8-state):
-EEEETTTEEEEE-HHHHHH-EEE--HHHHHHHHHTTSEEEEEEE--TT--SS-EEEEEESS--TT----EEEEEETTEEEEEETT-S---SEEEEEEETTTEEEEEETTBSEE-

Sequence (115 aa):
MTVWMPQCGRVHDATDVLSDVEFVVPDDVREFVAAHGGRLFVWVWLPPGLTPVPCMLEAATRPPSRLELAFRRVNLDGFELYLEGTQRIWPRTMEFALRRKRRVEAYWNGMTWIV

Nearest PDB structures (foldseek):
  2d2a-assembly2_A  TM=5.132E-01  e=6.971E-02  Escherichia coli
  2ih4-assembly1_A  TM=3.087E-01  e=4.061E+00  Thermus aquaticus
  1g38-assembly2_D  TM=3.080E-01  e=4.900E+00  Thermus aquaticus
  2adm-assembly2_B  TM=2.956E-01  e=7.591E+00  Thermus aquaticus